Protein AF-A0A7K4CWN6-F1 (afdb_monomer_lite)

Secondary structure (DSSP, 8-state):
--HHHHHHH-TT---PPPS-----TTT-TT--S--TT-GGGHHHHHHHHHHHHHHHHHTT-GGGGSPPPPPPS------

Sequence (79 aa):
PSGVAYRDANPGYHHARPAEELYDLKQDPEEVHNLADDPACQSIKNDLHDKLFSYLTKSADPVLTGHVPEPDRKGPLLI

Structure (mmCIF, N/CA/C/O backbone):
data_AF-A0A7K4CWN6-F1
#
_entry.id   AF-A0A7K4CWN6-F1
#
loop_
_atom_site.group_PDB
_atom_site.id
_atom_site.type_symbol
_atom_site.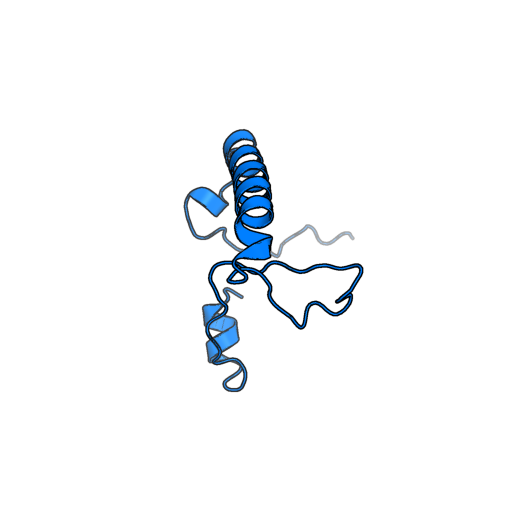label_atom_id
_atom_site.label_alt_id
_atom_site.label_comp_id
_atom_site.label_asym_id
_atom_site.label_entity_id
_atom_site.label_seq_id
_atom_site.pdbx_PDB_ins_code
_atom_site.Cartn_x
_atom_site.Cartn_y
_atom_site.Cartn_z
_atom_site.occupancy
_atom_site.B_iso_or_equiv
_atom_site.auth_seq_id
_atom_site.auth_comp_id
_atom_site.auth_asym_id
_atom_site.auth_atom_id
_atom_site.pdbx_PDB_model_num
ATOM 1 N N . PRO A 1 1 ? 20.679 -3.940 1.754 1.00 44.59 1 PRO A N 1
ATOM 2 C CA . PRO A 1 1 ? 20.452 -5.391 1.879 1.00 44.59 1 PRO A CA 1
ATOM 3 C C . PRO A 1 1 ? 19.027 -5.707 1.441 1.00 44.59 1 PRO A C 1
ATOM 5 O O . PRO A 1 1 ? 18.126 -4.942 1.782 1.00 44.59 1 PRO A O 1
ATOM 8 N N . SER A 1 2 ? 18.806 -6.801 0.709 1.00 51.22 2 SER A N 1
ATOM 9 C CA . SER A 1 2 ? 17.446 -7.297 0.472 1.00 51.22 2 SER A CA 1
ATOM 10 C C . SER A 1 2 ? 16.758 -7.602 1.811 1.00 51.22 2 SER A C 1
ATOM 12 O O . SER A 1 2 ? 17.426 -7.892 2.809 1.00 51.22 2 SER A O 1
ATOM 14 N N . GLY A 1 3 ? 15.422 -7.554 1.852 1.00 50.34 3 GLY A N 1
ATOM 15 C CA . GLY A 1 3 ? 14.654 -7.831 3.076 1.00 50.34 3 GLY A CA 1
ATOM 16 C C . GLY A 1 3 ? 14.973 -9.192 3.715 1.00 50.34 3 GLY A C 1
ATOM 17 O O . GLY A 1 3 ? 14.811 -9.355 4.920 1.00 50.34 3 GLY A O 1
ATOM 18 N N . VAL A 1 4 ? 15.496 -10.145 2.935 1.00 54.69 4 VAL A N 1
ATOM 19 C CA . VAL A 1 4 ? 15.971 -11.454 3.411 1.00 54.69 4 VAL A CA 1
ATOM 20 C C . VAL A 1 4 ? 17.291 -11.327 4.179 1.00 54.69 4 VAL A C 1
ATOM 22 O O . VAL A 1 4 ? 17.370 -11.750 5.325 1.00 54.69 4 VAL A O 1
ATOM 25 N N . ALA A 1 5 ? 18.295 -10.648 3.614 1.00 55.38 5 ALA A N 1
ATOM 26 C CA . ALA A 1 5 ? 19.588 -10.458 4.278 1.00 55.38 5 ALA A CA 1
ATOM 27 C C . ALA A 1 5 ? 19.475 -9.641 5.581 1.00 55.38 5 ALA A C 1
ATOM 29 O O . ALA A 1 5 ? 20.233 -9.861 6.522 1.00 55.38 5 ALA A O 1
ATOM 30 N N . TYR A 1 6 ? 18.518 -8.708 5.655 1.00 61.56 6 TYR A N 1
ATOM 31 C CA . TYR A 1 6 ? 18.232 -7.977 6.894 1.00 61.56 6 TYR A CA 1
ATOM 32 C C . TYR A 1 6 ? 17.552 -8.861 7.953 1.00 61.56 6 TYR A C 1
ATOM 34 O O . TYR A 1 6 ? 17.883 -8.754 9.131 1.00 61.56 6 TYR A O 1
ATOM 42 N N . ARG A 1 7 ? 16.637 -9.754 7.542 1.00 59.59 7 ARG A N 1
ATOM 43 C CA . ARG A 1 7 ? 15.976 -10.730 8.428 1.00 59.59 7 ARG A CA 1
ATOM 44 C C . ARG A 1 7 ? 16.964 -11.718 9.043 1.00 59.59 7 ARG A C 1
ATOM 46 O O . ARG A 1 7 ? 16.872 -11.984 10.236 1.00 59.59 7 ARG A O 1
ATOM 53 N N . ASP A 1 8 ? 17.912 -12.221 8.257 1.00 64.31 8 ASP A N 1
ATOM 54 C CA . ASP A 1 8 ? 18.914 -13.181 8.739 1.00 64.31 8 ASP A CA 1
ATOM 55 C C . ASP A 1 8 ? 19.895 -12.537 9.734 1.00 64.31 8 ASP A C 1
ATOM 57 O O . ASP A 1 8 ? 20.354 -13.181 10.675 1.00 64.31 8 ASP A O 1
ATOM 61 N N . ALA A 1 9 ? 20.181 -11.243 9.560 1.00 68.19 9 ALA A N 1
ATOM 62 C CA . ALA A 1 9 ? 21.047 -10.474 10.451 1.00 68.19 9 ALA A CA 1
ATOM 63 C C . ALA A 1 9 ? 20.343 -9.973 11.728 1.00 68.19 9 ALA A C 1
ATOM 65 O O . ALA A 1 9 ? 21.023 -9.571 12.669 1.00 68.19 9 ALA A O 1
ATOM 66 N N . ASN A 1 10 ? 19.005 -9.983 11.776 1.00 58.03 10 ASN A N 1
ATOM 67 C CA . ASN A 1 10 ? 18.216 -9.485 12.903 1.00 58.03 10 ASN A CA 1
ATOM 68 C C . ASN A 1 10 ? 17.101 -10.475 13.286 1.00 58.03 10 ASN A C 1
ATOM 70 O O . ASN A 1 10 ? 15.947 -10.290 12.895 1.00 58.03 10 ASN A O 1
ATOM 74 N N . PRO A 1 11 ? 17.397 -11.492 14.115 1.00 59.06 11 PRO A N 1
ATOM 75 C CA . PRO A 1 11 ? 16.436 -12.536 14.485 1.00 59.06 11 PRO A CA 1
ATOM 76 C C . PRO A 1 11 ? 15.234 -12.047 15.322 1.00 59.06 11 PRO A C 1
ATOM 78 O O . PRO A 1 11 ? 14.280 -12.781 15.540 1.00 59.06 11 PRO A O 1
ATOM 81 N N . GLY A 1 12 ? 15.222 -10.790 15.778 1.00 58.62 12 GLY A N 1
ATOM 82 C CA . GLY A 1 12 ? 14.022 -10.154 16.348 1.00 58.62 12 GLY A CA 1
ATOM 83 C C . GLY A 1 12 ? 13.006 -9.668 15.300 1.00 58.62 12 GLY A C 1
ATOM 84 O O . GLY A 1 12 ? 11.882 -9.330 15.650 1.00 58.62 12 GLY A O 1
ATOM 85 N N . TYR A 1 13 ? 13.379 -9.643 14.016 1.00 56.66 13 TYR A N 1
ATOM 86 C CA . TYR A 1 13 ? 12.579 -9.131 12.894 1.00 56.66 13 TYR A CA 1
ATOM 87 C C . TYR A 1 13 ? 11.966 -10.265 12.047 1.00 56.66 13 TYR A C 1
ATOM 89 O O . TYR A 1 13 ? 11.850 -10.166 10.826 1.00 56.66 13 TYR A O 1
ATOM 97 N N . HIS A 1 14 ? 11.567 -11.373 12.676 1.00 58.38 14 HIS A N 1
ATOM 98 C CA . HIS A 1 14 ? 11.001 -12.541 11.983 1.00 58.38 14 HIS A CA 1
ATOM 99 C C . HIS A 1 14 ? 9.525 -12.406 11.569 1.00 58.38 14 HIS A C 1
ATOM 101 O O . HIS A 1 14 ? 8.944 -13.363 11.058 1.00 58.38 14 HIS A O 1
ATOM 107 N N . HIS A 1 15 ? 8.909 -11.238 11.732 1.00 61.75 15 HIS A N 1
ATOM 108 C CA . HIS A 1 15 ? 7.532 -11.033 11.300 1.00 61.75 15 HIS A CA 1
ATOM 109 C C . HIS A 1 15 ? 7.510 -10.850 9.780 1.00 61.75 15 HIS A C 1
ATOM 111 O O . HIS A 1 15 ? 8.070 -9.888 9.248 1.00 61.75 15 HIS A O 1
ATOM 117 N N . ALA A 1 16 ? 6.895 -11.797 9.067 1.00 68.50 16 ALA A N 1
ATOM 118 C CA . ALA A 1 16 ? 6.569 -11.591 7.665 1.00 68.50 16 ALA A CA 1
ATOM 119 C C . ALA A 1 16 ? 5.666 -10.358 7.584 1.00 68.50 16 ALA A C 1
ATOM 121 O O . ALA A 1 16 ? 4.594 -10.340 8.189 1.00 68.50 16 ALA A O 1
ATOM 122 N N . ARG A 1 17 ? 6.124 -9.317 6.883 1.00 77.44 17 ARG A N 1
ATOM 123 C CA . ARG A 1 17 ? 5.258 -8.177 6.603 1.00 77.44 17 ARG A CA 1
ATOM 124 C C . ARG A 1 17 ? 4.109 -8.645 5.711 1.00 77.44 17 ARG A C 1
ATOM 126 O O . ARG A 1 17 ? 4.352 -9.484 4.833 1.00 77.44 17 ARG A O 1
ATOM 133 N N . PRO A 1 18 ? 2.886 -8.141 5.932 1.00 87.00 18 PRO A N 1
ATOM 134 C CA . PRO A 1 18 ? 1.800 -8.387 5.000 1.00 87.00 18 PRO A CA 1
ATOM 135 C C . PRO A 1 18 ? 2.182 -7.852 3.615 1.00 87.00 18 PRO A C 1
ATOM 137 O O . PRO A 1 18 ? 3.060 -7.000 3.478 1.00 87.00 18 PRO A O 1
ATOM 140 N N . ALA A 1 19 ? 1.536 -8.383 2.578 1.00 88.81 19 ALA A N 1
ATOM 141 C CA . ALA A 1 19 ? 1.794 -7.947 1.208 1.00 88.81 19 ALA A CA 1
ATOM 142 C C . ALA A 1 19 ? 1.404 -6.476 0.986 1.00 88.81 19 ALA A C 1
ATOM 144 O O . ALA A 1 19 ? 2.031 -5.794 0.180 1.00 88.81 19 ALA A O 1
ATOM 145 N N . GLU A 1 20 ? 0.391 -6.001 1.713 1.00 94.44 20 GLU A N 1
ATOM 146 C CA . GLU A 1 20 ? -0.131 -4.642 1.633 1.00 94.44 20 GLU A CA 1
ATOM 147 C C . GLU A 1 20 ? -0.287 -4.044 3.037 1.00 94.44 20 GLU A C 1
ATOM 149 O O . GLU A 1 20 ? -0.686 -4.723 3.988 1.00 94.44 20 GLU A O 1
ATOM 154 N N . GLU A 1 21 ? 0.003 -2.751 3.149 1.00 96.31 21 GLU A N 1
ATOM 155 C CA . GLU A 1 21 ? -0.206 -1.948 4.351 1.00 96.31 21 GLU A CA 1
ATOM 156 C C . GLU A 1 21 ? -0.974 -0.674 3.957 1.00 96.31 21 GLU A C 1
ATOM 158 O O . GLU A 1 21 ? -0.630 -0.028 2.965 1.00 96.31 21 GLU A O 1
ATOM 163 N N . LEU A 1 22 ? -2.035 -0.329 4.693 1.00 97.94 22 LEU A N 1
ATOM 164 C CA . LEU A 1 22 ? -2.846 0.874 4.472 1.00 97.94 22 LEU A CA 1
ATOM 165 C C . LEU A 1 22 ? -3.024 1.614 5.797 1.00 97.94 22 LEU A C 1
ATOM 167 O O . LEU A 1 22 ? -3.547 1.041 6.745 1.00 97.94 22 LEU A O 1
ATOM 171 N N . TYR A 1 23 ? -2.651 2.891 5.841 1.00 98.25 23 TYR A N 1
ATOM 172 C CA . TYR A 1 23 ? -2.702 3.707 7.055 1.00 98.25 23 TYR A CA 1
ATOM 173 C C . TYR A 1 23 ? -3.507 4.986 6.827 1.00 98.25 23 TYR A C 1
ATOM 175 O O . TYR A 1 23 ? -3.381 5.641 5.789 1.00 98.25 23 TYR A O 1
ATOM 183 N N . ASP A 1 24 ? -4.319 5.370 7.813 1.00 98.12 24 ASP A N 1
ATOM 184 C CA . ASP A 1 24 ? -4.898 6.713 7.872 1.00 98.12 24 ASP A CA 1
ATOM 185 C C . ASP A 1 24 ? -3.961 7.626 8.662 1.00 98.12 24 ASP A C 1
ATOM 187 O O . ASP A 1 24 ? -4.058 7.723 9.879 1.00 98.12 24 ASP A O 1
ATOM 191 N N . LEU A 1 25 ? -3.092 8.354 7.966 1.00 97.69 25 LEU A N 1
ATOM 192 C CA . LEU A 1 25 ? -2.084 9.214 8.596 1.00 97.69 25 LEU A CA 1
ATOM 193 C C . LEU A 1 25 ? -2.659 10.357 9.448 1.00 97.69 25 LEU A C 1
ATOM 195 O O . LEU A 1 25 ? -1.925 10.964 10.226 1.00 97.69 25 LEU A O 1
ATOM 199 N N . LYS A 1 26 ? -3.946 10.703 9.304 1.00 98.00 26 LYS A N 1
ATOM 200 C CA . LYS A 1 26 ? -4.570 11.712 10.176 1.00 98.00 26 LYS A CA 1
ATOM 201 C C . LYS A 1 26 ? -4.898 11.134 11.547 1.00 98.00 26 LYS A C 1
ATOM 203 O O . LYS A 1 26 ? -4.818 11.861 12.534 1.00 98.00 26 LYS A O 1
ATOM 208 N N . GLN A 1 27 ? -5.316 9.871 11.588 1.00 97.44 27 GLN A N 1
ATOM 209 C CA . GLN A 1 27 ? -5.734 9.176 12.809 1.00 97.44 27 GLN A CA 1
ATOM 210 C C . GLN A 1 27 ? -4.607 8.331 13.415 1.00 97.44 27 GLN A C 1
ATOM 212 O O . GLN A 1 27 ? -4.570 8.149 14.627 1.00 97.44 27 GLN A O 1
ATOM 217 N N . ASP A 1 28 ? -3.676 7.876 12.581 1.00 98.19 28 ASP A N 1
ATOM 218 C CA . ASP A 1 28 ? -2.546 7.013 12.912 1.00 98.19 28 ASP A CA 1
ATOM 219 C C . ASP A 1 28 ? -1.247 7.551 12.274 1.00 98.19 28 ASP A C 1
ATOM 221 O O . ASP A 1 28 ? -0.727 6.976 11.317 1.00 98.19 28 ASP A O 1
ATOM 225 N N . PRO A 1 29 ? -0.709 8.688 12.763 1.00 97.94 29 PRO A N 1
ATOM 226 C CA . PRO A 1 29 ? 0.487 9.308 12.181 1.00 97.94 29 PRO A CA 1
ATOM 227 C C . PRO A 1 29 ? 1.759 8.459 12.299 1.00 97.94 29 PRO A C 1
ATOM 229 O O . PRO A 1 29 ? 2.736 8.729 11.607 1.00 97.94 29 PRO A O 1
ATOM 232 N N . GLU A 1 30 ? 1.763 7.483 13.209 1.00 97.75 30 GLU A N 1
ATOM 233 C CA . GLU A 1 30 ? 2.891 6.581 13.463 1.00 97.75 30 GLU A CA 1
ATOM 234 C C . GLU A 1 30 ? 2.786 5.254 12.689 1.00 97.75 30 GLU A C 1
ATOM 236 O O . GLU A 1 30 ? 3.659 4.404 12.850 1.00 97.75 30 GLU A O 1
ATOM 241 N N . GLU A 1 31 ? 1.754 5.080 11.850 1.00 96.75 31 GLU A N 1
ATOM 242 C CA . GLU A 1 31 ? 1.581 3.913 10.965 1.00 96.75 31 GLU A CA 1
ATOM 243 C C . GLU A 1 31 ? 1.598 2.571 11.723 1.00 96.75 31 GLU A C 1
ATOM 245 O O . GLU A 1 31 ? 2.204 1.584 11.302 1.00 96.75 31 GLU A O 1
ATOM 250 N N . VAL A 1 32 ? 0.950 2.535 12.889 1.00 95.81 32 VAL A N 1
ATOM 251 C CA . VAL A 1 32 ? 0.920 1.360 13.770 1.00 95.81 32 VAL A CA 1
ATOM 252 C C . VAL A 1 32 ? -0.252 0.434 13.427 1.00 95.81 32 VAL A C 1
ATOM 254 O O . VAL A 1 32 ? -0.171 -0.780 13.630 1.00 95.81 32 VAL A O 1
ATOM 257 N N . HIS A 1 33 ? -1.347 0.978 12.894 1.00 96.38 33 HIS A N 1
ATOM 258 C CA . HIS A 1 33 ? -2.617 0.283 12.702 1.00 96.38 33 HIS A CA 1
ATOM 259 C C . HIS A 1 33 ? -2.897 0.040 11.217 1.00 96.38 33 HIS A C 1
ATOM 261 O O . HIS A 1 33 ? -3.524 0.852 10.540 1.00 96.38 33 HIS A O 1
ATOM 267 N N . ASN A 1 34 ? -2.461 -1.113 10.708 1.00 96.69 34 ASN A N 1
ATOM 268 C CA . ASN A 1 34 ? -2.695 -1.483 9.313 1.00 96.69 34 ASN A CA 1
ATOM 269 C C . ASN A 1 34 ? -4.188 -1.774 9.040 1.00 96.69 34 ASN A C 1
ATOM 271 O O . ASN A 1 34 ? -4.756 -2.724 9.580 1.00 96.69 34 ASN A O 1
ATOM 275 N N . LEU A 1 35 ? -4.797 -0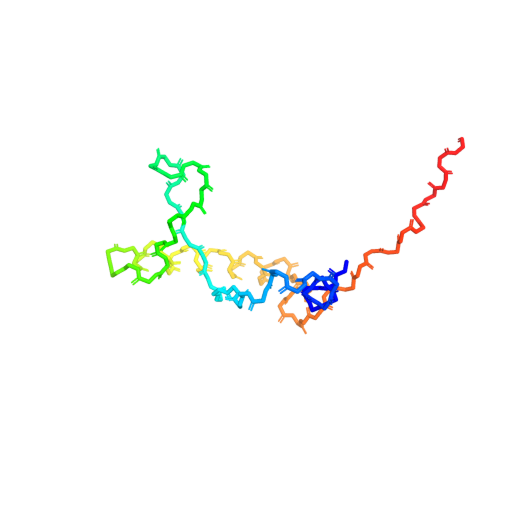.987 8.152 1.00 97.88 35 LEU A N 1
ATOM 276 C CA . LEU A 1 35 ? -6.196 -1.056 7.715 1.00 97.88 35 LEU A CA 1
ATOM 277 C C . LEU A 1 35 ? -6.400 -1.865 6.420 1.00 97.88 35 LEU A C 1
ATOM 279 O O . LEU A 1 35 ? -7.504 -1.886 5.876 1.00 97.88 35 LEU A O 1
ATOM 283 N N . ALA A 1 36 ? -5.363 -2.518 5.883 1.00 97.06 36 ALA A N 1
ATOM 284 C CA . ALA A 1 36 ? -5.432 -3.192 4.581 1.00 97.06 36 ALA A CA 1
ATOM 285 C C . ALA A 1 36 ? -6.480 -4.323 4.512 1.00 97.06 36 ALA A C 1
ATOM 287 O O . ALA A 1 36 ? -7.019 -4.601 3.433 1.00 97.06 36 ALA A O 1
ATOM 288 N N . ASP A 1 37 ? -6.796 -4.935 5.654 1.00 96.31 37 ASP A N 1
ATOM 289 C CA . ASP A 1 37 ? -7.801 -5.995 5.784 1.00 96.31 37 ASP A CA 1
ATOM 290 C C . ASP A 1 37 ? -9.138 -5.494 6.359 1.00 96.31 37 ASP A C 1
ATOM 292 O O . ASP A 1 37 ? -10.080 -6.277 6.494 1.00 96.31 37 ASP A O 1
ATOM 296 N N . ASP A 1 38 ? -9.266 -4.196 6.666 1.00 97.75 38 ASP A N 1
ATOM 297 C CA . ASP A 1 38 ? -10.529 -3.619 7.130 1.00 97.75 38 ASP A CA 1
ATOM 298 C C . ASP A 1 38 ? -11.546 -3.604 5.967 1.00 97.75 38 ASP A C 1
ATOM 300 O O . ASP A 1 38 ? -11.280 -2.994 4.919 1.00 97.75 38 ASP A O 1
ATOM 304 N N . PRO A 1 39 ? -12.723 -4.252 6.105 1.00 98.00 39 PRO A N 1
ATOM 305 C CA . PRO A 1 39 ? -13.771 -4.226 5.089 1.00 98.00 39 PRO A CA 1
ATOM 306 C C . PRO A 1 39 ? -14.221 -2.812 4.696 1.00 98.00 39 PRO A C 1
ATOM 308 O O . PRO A 1 39 ? -14.547 -2.578 3.531 1.00 98.00 39 PRO A O 1
ATOM 311 N N . ALA A 1 40 ? -14.217 -1.860 5.635 1.00 97.94 40 ALA A N 1
ATOM 312 C CA . ALA A 1 40 ? -14.602 -0.474 5.378 1.00 97.94 40 ALA A CA 1
ATOM 313 C C . ALA A 1 40 ? -13.595 0.260 4.477 1.00 97.94 40 ALA A C 1
ATOM 315 O O . ALA A 1 40 ? -13.965 1.207 3.780 1.00 97.94 40 ALA A O 1
ATOM 316 N N . CYS A 1 41 ? -12.342 -0.197 4.441 1.00 97.75 41 CYS A N 1
ATOM 317 C CA . CYS A 1 41 ? -11.264 0.438 3.689 1.00 97.75 41 CYS A CA 1
ATOM 318 C C . CYS A 1 41 ? -10.978 -0.221 2.330 1.00 97.75 41 CYS A C 1
ATOM 320 O O . CYS A 1 41 ? -10.175 0.312 1.564 1.00 97.75 41 CYS A O 1
ATOM 322 N N . GLN A 1 42 ? -11.653 -1.319 1.967 1.00 97.75 42 GLN A N 1
ATOM 323 C CA . GLN A 1 42 ? -11.345 -2.076 0.740 1.00 97.75 42 GLN A CA 1
ATOM 324 C C . GLN A 1 42 ? -11.465 -1.244 -0.540 1.00 97.75 42 GLN A C 1
ATOM 326 O O . GLN A 1 42 ? -10.620 -1.344 -1.426 1.00 97.75 42 GLN A O 1
ATOM 331 N N . SER A 1 43 ? -12.478 -0.376 -0.635 1.00 98.19 43 SER A N 1
ATOM 332 C CA . SER A 1 43 ? -12.617 0.492 -1.810 1.00 98.19 43 SER A CA 1
AT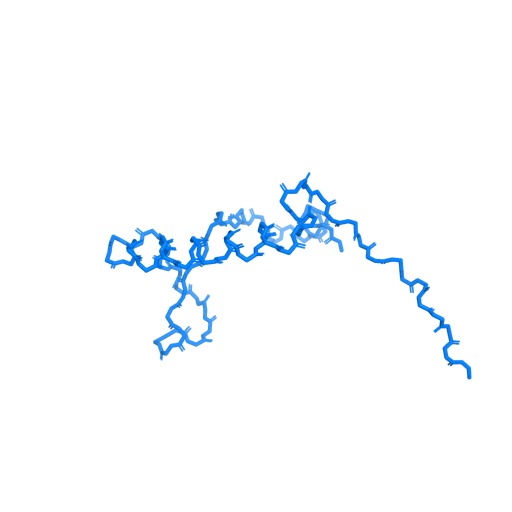OM 333 C C . SER A 1 43 ? -11.460 1.485 -1.936 1.00 98.19 43 SER A C 1
ATOM 335 O O . SER A 1 43 ? -11.046 1.782 -3.052 1.00 98.19 43 SER A O 1
ATOM 337 N N . ILE A 1 44 ? -10.948 2.000 -0.813 1.00 98.25 44 ILE A N 1
ATOM 338 C CA . ILE A 1 44 ? -9.818 2.938 -0.792 1.00 98.25 44 ILE A CA 1
ATOM 339 C C . ILE A 1 44 ? -8.531 2.192 -1.140 1.00 98.25 44 ILE A C 1
ATOM 341 O O . ILE A 1 44 ? -7.756 2.668 -1.967 1.00 98.25 44 ILE A O 1
ATOM 345 N N . LYS A 1 45 ? -8.331 1.001 -0.559 1.00 98.06 45 LYS A N 1
ATOM 346 C CA . LYS A 1 45 ? -7.179 0.148 -0.853 1.00 98.06 45 LYS A CA 1
ATOM 347 C C . LYS A 1 45 ? -7.081 -0.164 -2.343 1.00 98.06 45 LYS A C 1
ATOM 349 O O . LYS A 1 45 ? -6.034 0.062 -2.937 1.00 98.06 45 LYS A O 1
ATOM 354 N N . ASN A 1 46 ? -8.181 -0.610 -2.948 1.00 98.19 46 ASN A N 1
ATOM 355 C CA . ASN A 1 46 ? -8.209 -0.979 -4.363 1.00 98.19 46 ASN A CA 1
ATOM 356 C C . ASN A 1 46 ? -7.939 0.229 -5.275 1.00 98.19 46 ASN A C 1
ATOM 358 O O . ASN A 1 46 ? -7.151 0.126 -6.207 1.00 98.19 46 ASN A O 1
ATOM 362 N N . ASP A 1 47 ? -8.515 1.396 -4.974 1.00 98.62 47 ASP A N 1
ATOM 363 C CA . ASP A 1 47 ? -8.254 2.622 -5.742 1.00 98.62 47 ASP A CA 1
ATOM 364 C C . ASP A 1 47 ? -6.779 3.065 -5.658 1.00 98.62 47 ASP A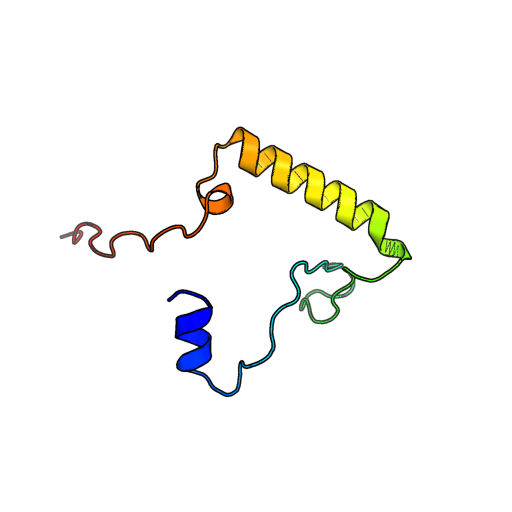 C 1
ATOM 366 O O . ASP A 1 47 ? -6.173 3.443 -6.664 1.00 98.62 47 ASP A O 1
ATOM 370 N N . LEU A 1 48 ? -6.165 2.989 -4.474 1.00 98.50 48 LEU A N 1
ATOM 371 C CA . LEU A 1 48 ? -4.744 3.307 -4.299 1.00 98.50 48 LEU A CA 1
ATOM 372 C C . LEU A 1 48 ? -3.831 2.271 -4.963 1.00 98.50 48 LEU A C 1
ATOM 374 O O . LEU A 1 48 ? -2.847 2.656 -5.598 1.00 98.50 48 LEU A O 1
ATOM 378 N N . HIS A 1 49 ? -4.176 0.986 -4.870 1.00 97.50 49 HIS A N 1
ATOM 379 C CA . HIS A 1 49 ? -3.499 -0.098 -5.575 1.00 97.50 49 HIS A CA 1
ATOM 380 C C . HIS A 1 49 ? -3.494 0.163 -7.087 1.00 97.50 49 HIS A C 1
ATOM 382 O O . HIS A 1 49 ? -2.435 0.183 -7.717 1.00 97.50 49 HIS A O 1
ATOM 388 N N . ASP A 1 50 ? -4.655 0.458 -7.671 1.00 98.44 50 ASP A N 1
ATOM 389 C CA . ASP A 1 50 ? -4.782 0.683 -9.111 1.00 98.44 50 ASP A CA 1
ATOM 390 C C . ASP A 1 50 ? -3.996 1.914 -9.572 1.00 98.44 50 ASP A C 1
ATOM 392 O O . ASP A 1 50 ? -3.340 1.885 -10.620 1.00 98.44 50 ASP A O 1
ATOM 396 N N . LYS A 1 51 ? -3.986 2.987 -8.771 1.00 98.50 51 LYS A N 1
ATOM 397 C CA . LYS A 1 51 ? -3.158 4.176 -9.028 1.00 98.50 51 LYS A CA 1
ATOM 398 C C . LYS A 1 51 ? -1.670 3.850 -8.994 1.00 98.50 51 LYS A C 1
ATOM 400 O O . LYS A 1 51 ? -0.941 4.274 -9.895 1.00 98.50 51 LYS A O 1
ATOM 405 N N . LEU A 1 52 ? -1.225 3.093 -7.991 1.00 97.19 52 LEU A N 1
ATOM 406 C CA . LEU A 1 52 ? 0.167 2.679 -7.854 1.00 97.19 52 LEU A CA 1
ATOM 407 C C . LEU A 1 52 ? 0.601 1.835 -9.054 1.00 97.19 52 LEU A C 1
ATOM 409 O O . LEU A 1 52 ? 1.568 2.180 -9.731 1.00 97.19 52 LEU A O 1
ATOM 413 N N . PHE A 1 53 ? -0.135 0.772 -9.372 1.00 96.81 53 PHE A N 1
ATOM 414 C CA . PHE A 1 53 ? 0.223 -0.125 -10.470 1.00 96.81 53 PHE A CA 1
ATOM 415 C C . PHE A 1 53 ? 0.124 0.547 -11.840 1.00 96.81 53 PHE A C 1
ATOM 417 O O . PHE A 1 53 ? 0.958 0.283 -12.710 1.00 96.81 53 PHE A O 1
ATOM 424 N N . SER A 1 54 ? -0.822 1.472 -12.028 1.00 98.38 54 SER A N 1
ATOM 425 C CA . SER A 1 54 ? -0.878 2.304 -13.234 1.00 98.38 54 SER A CA 1
ATOM 426 C C . SER A 1 54 ? 0.380 3.156 -13.387 1.00 98.38 54 SER A C 1
ATOM 428 O O . SER A 1 54 ? 0.930 3.252 -14.486 1.00 98.38 54 SER A O 1
ATOM 430 N N . TYR A 1 55 ? 0.861 3.755 -12.293 1.00 98.06 55 TYR A N 1
ATOM 431 C CA . TYR A 1 55 ? 2.096 4.533 -12.297 1.00 98.06 55 TYR A CA 1
ATOM 432 C C . TYR A 1 55 ? 3.313 3.656 -12.604 1.00 98.06 55 TYR A C 1
ATOM 434 O O . TYR A 1 55 ? 4.025 3.956 -13.560 1.00 98.06 55 TYR A O 1
ATOM 442 N N . LEU A 1 56 ? 3.495 2.552 -11.871 1.00 96.88 56 LEU A N 1
ATOM 443 C CA . LEU A 1 56 ? 4.621 1.627 -12.050 1.00 96.88 56 LEU A CA 1
ATOM 444 C C . LEU A 1 56 ? 4.676 1.056 -13.473 1.00 96.88 56 LEU A C 1
ATOM 446 O O . LEU A 1 56 ? 5.741 0.962 -14.080 1.00 96.88 56 LEU A O 1
ATOM 450 N N . THR A 1 57 ? 3.517 0.709 -14.037 1.00 97.69 57 THR A N 1
ATOM 451 C CA . THR A 1 57 ? 3.430 0.203 -15.413 1.00 97.69 57 THR A CA 1
ATOM 452 C C . THR A 1 57 ? 3.806 1.293 -16.412 1.00 97.69 57 THR A C 1
ATOM 454 O O . THR A 1 57 ? 4.589 1.054 -17.329 1.00 97.69 57 THR A O 1
ATOM 457 N N . LYS A 1 58 ? 3.284 2.513 -16.228 1.00 98.12 58 LYS A N 1
ATOM 458 C CA . LYS A 1 58 ? 3.560 3.650 -17.115 1.00 98.12 58 LYS A CA 1
ATOM 459 C C . LYS A 1 58 ? 5.028 4.078 -17.081 1.00 98.12 58 LYS A C 1
ATOM 461 O O . LYS A 1 58 ? 5.545 4.509 -18.110 1.00 98.12 58 LYS A O 1
ATOM 466 N N . SER A 1 59 ? 5.689 3.981 -15.930 1.00 97.06 59 SER A N 1
ATOM 467 C CA . SER A 1 59 ? 7.115 4.287 -15.786 1.00 97.06 59 SER A CA 1
ATOM 468 C C . SER A 1 59 ? 8.032 3.138 -16.209 1.00 97.06 59 SER A C 1
ATOM 470 O O . SER A 1 59 ? 9.247 3.326 -16.187 1.00 97.06 59 SER A O 1
ATOM 472 N N . ALA A 1 60 ? 7.477 1.985 -16.608 1.00 95.62 60 ALA A N 1
ATOM 473 C CA . ALA A 1 60 ? 8.224 0.751 -16.843 1.00 95.62 60 ALA A CA 1
ATOM 474 C C . ALA A 1 60 ? 9.151 0.420 -15.658 1.00 95.62 60 ALA A C 1
ATOM 476 O O . ALA A 1 60 ? 10.334 0.126 -15.840 1.00 95.62 60 ALA A O 1
ATOM 477 N N . ASP A 1 61 ? 8.613 0.527 -14.438 1.00 95.31 61 ASP A N 1
ATOM 478 C CA . ASP A 1 61 ? 9.395 0.367 -13.218 1.00 95.31 61 ASP A CA 1
ATOM 479 C C . ASP A 1 61 ? 9.988 -1.055 -13.129 1.00 95.31 61 ASP A C 1
ATOM 481 O O . ASP A 1 61 ? 9.233 -2.037 -13.167 1.00 95.31 61 ASP A O 1
ATOM 485 N N . PRO A 1 62 ? 11.323 -1.200 -12.987 1.00 92.12 62 PRO A N 1
ATOM 486 C CA . PRO A 1 62 ? 11.975 -2.503 -12.882 1.00 92.12 62 PRO A CA 1
ATOM 487 C C . PRO A 1 62 ? 11.435 -3.381 -11.747 1.00 92.12 62 PRO A C 1
ATOM 489 O O . PRO A 1 62 ? 11.501 -4.608 -11.860 1.00 92.12 62 PRO A O 1
ATOM 492 N N . VAL A 1 63 ? 10.853 -2.785 -10.695 1.00 90.75 63 VAL A N 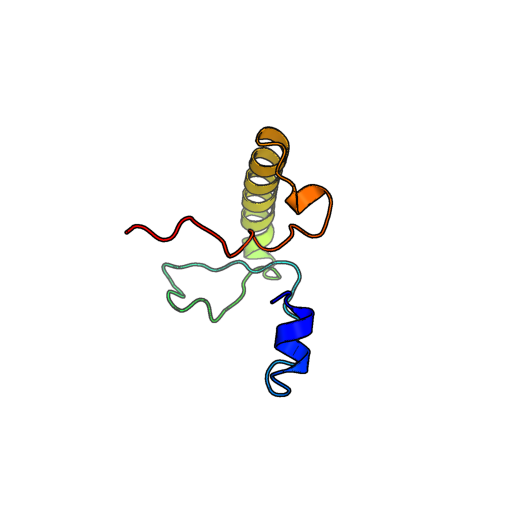1
ATOM 493 C CA . VAL A 1 63 ? 10.273 -3.516 -9.558 1.00 90.75 63 VAL A CA 1
ATOM 494 C C . VAL A 1 63 ? 9.168 -4.490 -9.977 1.00 90.75 63 VAL A C 1
ATOM 496 O O . VAL A 1 63 ? 8.991 -5.527 -9.341 1.00 90.75 63 VAL A O 1
ATOM 499 N N . LEU A 1 64 ? 8.468 -4.218 -11.086 1.00 92.62 64 LEU A N 1
ATOM 500 C CA . LEU A 1 64 ? 7.430 -5.106 -11.620 1.00 92.62 64 LEU A CA 1
ATOM 501 C C . LEU A 1 64 ? 7.993 -6.419 -12.180 1.00 92.62 64 LEU A C 1
ATOM 503 O O . LEU A 1 64 ? 7.264 -7.397 -12.318 1.00 92.62 64 LEU A O 1
ATOM 507 N N . THR A 1 65 ? 9.284 -6.445 -12.518 1.00 90.00 65 THR A N 1
ATOM 508 C CA . THR A 1 65 ? 9.945 -7.596 -13.156 1.00 90.00 65 THR A CA 1
ATOM 509 C C . THR A 1 65 ? 10.803 -8.418 -12.197 1.00 90.00 65 THR A C 1
ATOM 511 O O . THR A 1 65 ? 11.329 -9.462 -12.584 1.00 90.00 65 THR A O 1
ATOM 514 N N . GLY A 1 66 ? 10.917 -7.991 -10.936 1.00 82.88 66 GLY A N 1
ATOM 515 C CA . GLY A 1 66 ? 11.626 -8.717 -9.890 1.00 82.88 66 GLY A CA 1
ATOM 516 C C . GLY A 1 66 ? 12.640 -7.857 -9.147 1.00 82.88 66 GLY A C 1
ATOM 517 O O . GLY A 1 66 ? 12.464 -6.656 -8.963 1.00 82.88 66 GLY A O 1
ATOM 518 N N . HIS A 1 67 ? 13.696 -8.503 -8.651 1.00 82.62 67 HIS A N 1
ATOM 519 C CA . HIS A 1 67 ? 14.682 -7.859 -7.792 1.00 82.62 67 HIS A CA 1
ATOM 520 C C . HIS A 1 67 ? 15.381 -6.693 -8.504 1.00 82.62 67 HIS A C 1
ATOM 522 O O . HIS A 1 67 ? 16.126 -6.897 -9.462 1.00 82.62 67 HIS A O 1
ATOM 528 N N . VAL A 1 68 ? 15.184 -5.482 -7.982 1.00 84.06 68 VAL A N 1
ATOM 529 C CA . VAL A 1 68 ? 15.976 -4.311 -8.361 1.00 84.06 68 VAL A CA 1
ATOM 530 C C . VAL A 1 68 ? 17.308 -4.387 -7.608 1.00 84.06 68 VAL A C 1
ATOM 532 O O . VAL A 1 68 ? 17.292 -4.395 -6.372 1.00 84.06 68 VAL A O 1
ATOM 535 N N . PRO A 1 69 ? 18.453 -4.485 -8.309 1.00 80.69 69 PRO A N 1
ATOM 536 C CA . PRO A 1 69 ? 19.751 -4.558 -7.655 1.00 80.69 69 PRO A CA 1
ATOM 537 C C . PRO A 1 69 ? 20.035 -3.262 -6.895 1.00 80.69 69 PRO A C 1
ATOM 539 O O . PRO A 1 69 ? 19.584 -2.182 -7.282 1.00 80.69 69 PRO A O 1
ATOM 542 N N . GLU A 1 70 ? 20.816 -3.359 -5.820 1.00 77.06 70 GLU A N 1
ATOM 543 C CA . GLU A 1 70 ? 21.335 -2.159 -5.166 1.00 77.06 70 GLU A CA 1
ATOM 544 C C . GLU A 1 70 ? 22.133 -1.332 -6.189 1.00 77.06 70 GLU A C 1
ATOM 546 O O . GLU A 1 70 ? 22.907 -1.909 -6.962 1.00 77.06 70 GLU A O 1
ATOM 551 N N . PRO A 1 71 ? 21.965 0.003 -6.220 1.00 75.31 71 PRO A N 1
ATOM 552 C CA . PRO A 1 71 ? 22.804 0.840 -7.063 1.00 75.31 71 PRO A CA 1
ATOM 553 C C . PRO A 1 71 ? 24.273 0.630 -6.677 1.00 75.31 71 PRO A C 1
ATOM 555 O O . PRO A 1 71 ? 24.589 0.470 -5.494 1.00 75.31 71 PRO A O 1
ATOM 558 N N . ASP A 1 72 ? 25.176 0.629 -7.662 1.00 74.25 72 ASP A N 1
ATOM 559 C CA . ASP A 1 72 ? 26.612 0.526 -7.394 1.00 74.25 72 ASP A CA 1
ATOM 560 C C . ASP A 1 72 ? 27.018 1.659 -6.438 1.00 74.25 72 ASP A C 1
ATOM 562 O O . ASP A 1 72 ? 26.894 2.844 -6.753 1.00 74.25 72 ASP A O 1
ATOM 566 N N . ARG A 1 73 ? 27.491 1.298 -5.238 1.00 64.44 73 ARG A N 1
ATOM 567 C CA . ARG A 1 73 ? 27.948 2.249 -4.213 1.00 64.44 73 ARG A CA 1
ATOM 568 C C . ARG A 1 73 ? 29.132 3.104 -4.677 1.00 64.44 73 ARG A C 1
ATOM 570 O O . ARG A 1 73 ? 29.485 4.051 -3.976 1.00 64.44 73 ARG A O 1
ATOM 577 N N . LYS A 1 74 ? 29.751 2.811 -5.825 1.00 58.72 74 LYS A N 1
ATOM 578 C CA . LYS A 1 74 ? 30.770 3.662 -6.446 1.00 58.72 74 LYS A CA 1
ATOM 579 C C . LYS A 1 74 ? 30.144 4.825 -7.224 1.00 58.72 74 LYS A C 1
ATOM 581 O O . LYS A 1 74 ? 30.308 4.944 -8.434 1.00 58.72 74 LYS A O 1
ATOM 586 N N . GLY A 1 75 ? 29.479 5.735 -6.514 1.00 51.16 75 GLY A N 1
ATOM 587 C CA . GLY A 1 75 ? 29.396 7.122 -6.985 1.00 51.16 75 GLY A CA 1
ATOM 588 C C . GLY A 1 75 ? 30.805 7.738 -7.029 1.00 51.16 75 GLY A C 1
ATOM 589 O O . GLY A 1 75 ? 31.682 7.274 -6.290 1.00 51.16 75 GLY A O 1
ATOM 590 N N . PRO A 1 76 ? 31.077 8.740 -7.888 1.00 48.38 76 PRO A N 1
ATOM 591 C CA . PRO A 1 76 ? 32.400 9.346 -7.952 1.00 48.38 76 PRO A CA 1
ATOM 592 C C . PRO A 1 76 ? 32.757 9.921 -6.580 1.00 48.38 76 PRO A C 1
ATOM 594 O O . PRO A 1 76 ? 31.937 10.586 -5.945 1.00 48.38 76 PRO A O 1
ATOM 597 N N . LEU A 1 77 ? 33.989 9.674 -6.129 1.00 48.31 77 LEU A N 1
ATOM 598 C CA . LEU A 1 77 ? 34.598 10.502 -5.097 1.00 48.31 77 LEU A CA 1
ATOM 599 C C . LEU A 1 77 ? 34.579 11.931 -5.646 1.00 48.31 77 LEU A C 1
ATOM 601 O O . LEU A 1 77 ? 35.320 12.239 -6.578 1.00 48.31 77 LEU A O 1
ATOM 605 N N . LEU A 1 78 ? 33.685 12.771 -5.125 1.00 45.03 78 LEU A N 1
ATOM 606 C CA . LEU A 1 78 ? 33.807 14.213 -5.275 1.00 45.03 78 LEU A CA 1
ATOM 607 C C . LEU A 1 78 ? 35.081 14.601 -4.515 1.00 45.03 78 LEU A C 1
ATOM 609 O O . LEU A 1 78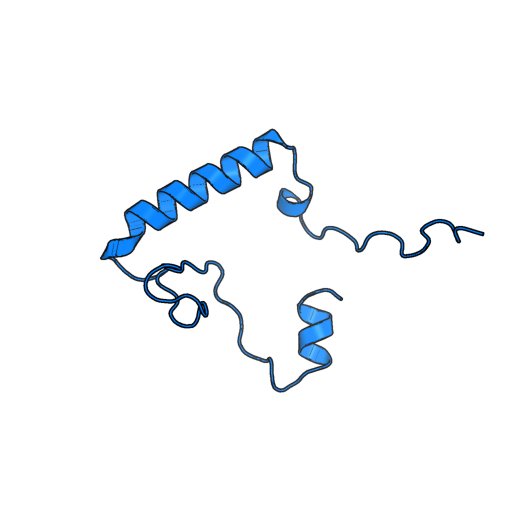 ? 35.075 14.659 -3.285 1.00 45.03 78 LEU A O 1
ATOM 613 N N . ILE A 1 79 ? 36.177 14.738 -5.264 1.00 49.94 79 ILE A N 1
ATOM 614 C CA . ILE A 1 79 ? 37.389 15.455 -4.857 1.00 49.94 79 ILE A CA 1
ATOM 615 C C . ILE A 1 79 ? 37.239 16.936 -5.186 1.00 49.94 79 ILE A C 1
ATOM 617 O O . ILE A 1 79 ? 36.616 17.243 -6.229 1.00 49.94 79 ILE A O 1
#

Foldseek 3Di:
DPPVVVCVVDVVPPDDDPPDFDDDCVVCVPSPDGCCPPPVCVVVNVVVVVVVVVVCVVVVPCVVVPDDDDPDPPDDPPD

Radius of gyration: 17.14 Å; chains: 1; bounding box: 52×29×34 Å

pLDDT: mean 83.11, std 18.38, range [44.59, 98.62]